Protein AF-W1WBE9-F1 (afdb_monomer_lite)

Radius of gyration: 16.84 Å; chains: 1; bounding box: 39×29×44 Å

Secondary structure (DSSP, 8-state):
-HHHHHH-HHHHHHHHHHHHHHHHHHHHHGGGS-HHHHHHHHHHHHHHHHHHHHHHHHHHHHHHHHHH-S-HHHHHIIIIIIHHHHHHHHHHHHHHHHHHT-HHHHHHHHHHHHHHHHHHHHHPPPGGG--

Sequence (131 aa):
GLLGDKYGPIKIIRLSLLVWLPAMFLLTEVPTFSPLIMMPIAYLLLLMIGAAKAISYSPVIVLGQTYLAKSIGFASGITLGVSQTIGGVIAPVVGNLADTYSLPVAMMTLVPFLVMGLGASLLLKDPKKLQ

Structure (mmCIF, N/CA/C/O backbone):
data_AF-W1WBE9-F1
#
_entry.id   AF-W1WBE9-F1
#
loop_
_atom_site.group_PDB
_atom_site.id
_atom_site.type_symbol
_atom_site.label_atom_id
_atom_site.label_alt_id
_atom_site.label_comp_id
_atom_site.label_asym_id
_atom_site.label_entity_id
_atom_site.label_seq_id
_atom_site.pdbx_PDB_ins_code
_atom_site.Cartn_x
_atom_site.Cartn_y
_atom_site.Cartn_z
_atom_site.occupancy
_atom_site.B_iso_or_equiv
_atom_site.auth_seq_id
_atom_site.auth_comp_id
_atom_site.auth_asym_id
_atom_site.auth_atom_id
_atom_site.pdbx_PDB_model_num
ATOM 1 N N . GLY A 1 1 ? -6.392 8.289 13.743 1.00 57.44 1 GLY A N 1
ATOM 2 C CA . GLY A 1 1 ? -5.358 9.179 13.169 1.00 57.44 1 GLY A CA 1
ATOM 3 C C . GLY A 1 1 ? -6.044 10.434 12.687 1.00 57.44 1 GLY A C 1
ATOM 4 O O . GLY A 1 1 ? -7.134 10.304 12.154 1.00 57.44 1 GLY A O 1
ATOM 5 N N . LEU A 1 2 ? -5.443 11.620 12.843 1.00 61.00 2 LEU A N 1
ATOM 6 C CA . LEU A 1 2 ? -6.153 12.915 12.775 1.00 61.00 2 LEU A CA 1
ATOM 7 C C . LEU A 1 2 ? -7.092 13.084 11.562 1.00 61.00 2 LEU A C 1
ATOM 9 O O . LEU A 1 2 ? -8.209 13.576 11.701 1.00 61.00 2 LEU A O 1
ATOM 13 N N . LEU A 1 3 ? -6.669 12.628 10.377 1.00 60.81 3 LEU A N 1
ATOM 14 C CA . LEU A 1 3 ? -7.504 12.634 9.171 1.00 60.81 3 LEU A CA 1
ATOM 15 C C . LEU A 1 3 ? -8.634 11.591 9.248 1.00 60.81 3 LEU A C 1
ATOM 17 O O . LEU A 1 3 ? -9.788 11.928 8.983 1.00 60.81 3 LEU A O 1
ATOM 21 N N . GLY A 1 4 ? -8.313 10.349 9.634 1.00 59.81 4 GLY A N 1
ATOM 22 C CA . GLY A 1 4 ? -9.253 9.231 9.830 1.00 59.81 4 GLY A CA 1
ATOM 23 C C . GLY A 1 4 ? -10.378 9.558 10.807 1.00 59.81 4 GLY A C 1
ATOM 24 O O . GLY A 1 4 ? -11.533 9.211 10.565 1.00 59.81 4 GLY A O 1
ATOM 25 N N . ASP A 1 5 ? -10.032 10.295 11.859 1.00 60.34 5 ASP A N 1
ATOM 26 C CA . ASP A 1 5 ? -10.939 10.653 12.945 1.00 60.34 5 ASP A CA 1
ATOM 27 C C . ASP A 1 5 ? -11.859 11.823 12.537 1.00 60.34 5 ASP A C 1
ATOM 29 O O . ASP A 1 5 ? -13.010 11.884 12.965 1.00 60.34 5 ASP A O 1
ATOM 33 N N . LYS A 1 6 ? -11.397 12.714 11.640 1.00 65.19 6 LYS A N 1
ATOM 34 C CA . LYS A 1 6 ? -12.163 13.874 11.146 1.00 65.19 6 LYS A CA 1
ATOM 35 C C . LYS A 1 6 ? -13.078 13.556 9.957 1.00 65.19 6 LYS A C 1
ATOM 37 O O . LYS A 1 6 ? -14.214 14.020 9.923 1.00 65.19 6 LYS A O 1
ATOM 42 N N . TYR A 1 7 ? -12.601 12.793 8.971 1.00 67.88 7 TYR A N 1
ATOM 43 C CA . TYR A 1 7 ? -13.331 12.543 7.713 1.00 67.88 7 TYR A CA 1
ATOM 44 C C . TYR A 1 7 ? -14.019 11.175 7.650 1.00 67.88 7 TYR A C 1
ATOM 46 O O . TYR A 1 7 ? -14.839 10.934 6.761 1.00 67.88 7 TYR A O 1
ATOM 54 N N . GLY A 1 8 ? -13.729 10.298 8.608 1.00 75.88 8 GLY A N 1
ATOM 55 C CA . GLY A 1 8 ? -14.241 8.938 8.662 1.00 75.88 8 GLY A CA 1
ATOM 56 C C . GLY A 1 8 ? -13.239 7.932 8.077 1.00 75.88 8 GLY A C 1
ATOM 57 O O . GLY A 1 8 ? -12.717 8.140 6.976 1.00 75.88 8 GLY A O 1
ATOM 58 N N . PRO A 1 9 ? -12.991 6.810 8.774 1.00 78.19 9 PRO A N 1
ATOM 59 C CA . PRO A 1 9 ? -11.916 5.882 8.432 1.00 78.19 9 PRO A CA 1
ATOM 60 C C . PRO A 1 9 ? -12.117 5.220 7.060 1.00 78.19 9 PRO A C 1
ATOM 62 O O . PRO A 1 9 ? -11.164 5.097 6.295 1.00 78.19 9 PRO A O 1
ATOM 65 N N . ILE A 1 10 ? -13.358 4.883 6.690 1.00 81.25 10 ILE A N 1
ATOM 66 C CA . ILE A 1 10 ? -13.673 4.245 5.399 1.00 81.25 10 ILE A CA 1
ATOM 67 C C . ILE A 1 10 ? -13.399 5.184 4.219 1.00 81.25 10 ILE A C 1
ATOM 69 O O . ILE A 1 10 ? -12.848 4.757 3.205 1.00 81.25 10 ILE A O 1
ATOM 73 N N . LYS A 1 11 ? -13.747 6.473 4.338 1.00 81.88 11 LYS A N 1
ATOM 74 C CA . LYS A 1 11 ? -13.520 7.449 3.259 1.00 81.88 11 LYS A CA 1
ATOM 75 C C . LYS A 1 11 ? -12.035 7.630 2.975 1.00 81.88 11 LYS A C 1
ATOM 77 O O . LYS A 1 11 ? -11.652 7.744 1.817 1.00 81.88 11 LYS A O 1
ATOM 82 N N . ILE A 1 12 ? -11.206 7.605 4.015 1.00 84.81 12 ILE A N 1
ATOM 83 C CA . ILE A 1 12 ? -9.757 7.747 3.869 1.00 84.81 12 ILE A CA 1
ATOM 84 C C . ILE A 1 12 ? -9.114 6.502 3.273 1.00 84.81 12 ILE A C 1
ATOM 86 O O . ILE A 1 12 ? -8.281 6.640 2.384 1.00 84.81 12 ILE A O 1
ATOM 90 N N . ILE A 1 13 ? -9.568 5.310 3.662 1.00 85.75 13 ILE A N 1
ATOM 91 C CA . ILE A 1 13 ? -9.128 4.056 3.036 1.00 85.75 13 ILE A CA 1
ATOM 92 C C . ILE A 1 13 ? -9.473 4.044 1.543 1.00 85.75 13 ILE A C 1
ATOM 94 O O . ILE A 1 13 ? -8.637 3.695 0.712 1.00 85.75 13 ILE A O 1
ATOM 98 N N . ARG A 1 14 ? -10.683 4.480 1.177 1.00 86.81 14 ARG A N 1
ATOM 99 C CA . ARG A 1 14 ? -11.080 4.597 -0.233 1.00 86.81 14 ARG A CA 1
ATOM 100 C C . ARG A 1 14 ? -10.242 5.633 -0.970 1.00 86.81 14 ARG A C 1
ATOM 102 O O . ARG A 1 14 ? -9.744 5.331 -2.045 1.00 86.81 14 ARG A O 1
ATOM 109 N N . LEU A 1 15 ? -10.043 6.819 -0.393 1.00 87.31 15 LEU A N 1
ATOM 110 C CA . LEU A 1 15 ? -9.238 7.877 -1.005 1.00 87.31 15 LEU A CA 1
ATOM 111 C C . LEU A 1 15 ? -7.788 7.431 -1.220 1.00 87.31 15 LEU A C 1
ATOM 113 O O . LEU A 1 15 ? -7.246 7.635 -2.300 1.00 87.31 15 LEU A O 1
ATOM 117 N N . SER A 1 16 ? -7.169 6.775 -0.237 1.00 86.19 16 SER A N 1
ATOM 118 C CA . SER A 1 16 ? -5.811 6.261 -0.407 1.00 86.19 16 SER A CA 1
ATOM 119 C C . SER A 1 16 ? -5.739 5.186 -1.478 1.00 86.19 16 SER A C 1
ATOM 121 O O . SER A 1 16 ? -4.795 5.193 -2.249 1.00 86.19 16 SER A O 1
ATOM 123 N N . LEU A 1 17 ? -6.712 4.268 -1.541 1.00 86.81 17 LEU A N 1
ATOM 124 C CA . LEU A 1 17 ? -6.730 3.217 -2.561 1.00 86.81 17 LEU A CA 1
ATOM 125 C C . LEU A 1 17 ? -6.963 3.814 -3.955 1.00 86.81 17 LEU A C 1
ATOM 127 O O . LEU A 1 17 ? -6.320 3.392 -4.910 1.00 86.81 17 LEU A O 1
ATOM 131 N N . LEU A 1 18 ? -7.810 4.843 -4.054 1.00 89.06 18 LEU A N 1
ATOM 132 C CA . LEU A 1 18 ? -8.055 5.596 -5.284 1.00 89.06 18 LEU A CA 1
ATOM 133 C C . LEU A 1 18 ? -6.842 6.394 -5.761 1.00 89.06 18 LEU A C 1
ATOM 135 O O . LEU A 1 18 ? -6.698 6.565 -6.961 1.00 89.06 18 LEU A O 1
ATOM 139 N N . VAL A 1 19 ? -5.988 6.888 -4.862 1.00 89.62 19 VAL A N 1
ATOM 140 C CA . VAL A 1 19 ? -4.730 7.564 -5.231 1.00 89.62 19 VAL A CA 1
ATOM 141 C C . VAL A 1 19 ? -3.631 6.543 -5.526 1.00 89.62 19 VAL A C 1
ATOM 143 O O . VAL A 1 19 ? -2.862 6.704 -6.470 1.00 89.62 19 VAL A O 1
ATOM 146 N N . TRP A 1 20 ? -3.569 5.468 -4.743 1.00 89.00 20 TRP A N 1
ATOM 147 C CA . TRP A 1 20 ? -2.539 4.443 -4.859 1.00 89.00 20 TRP A CA 1
ATOM 148 C C . TRP A 1 20 ? -2.658 3.661 -6.169 1.00 89.00 20 TRP A C 1
ATOM 150 O O . TRP A 1 20 ? -1.657 3.476 -6.850 1.00 89.00 20 TRP A O 1
ATOM 160 N N . LEU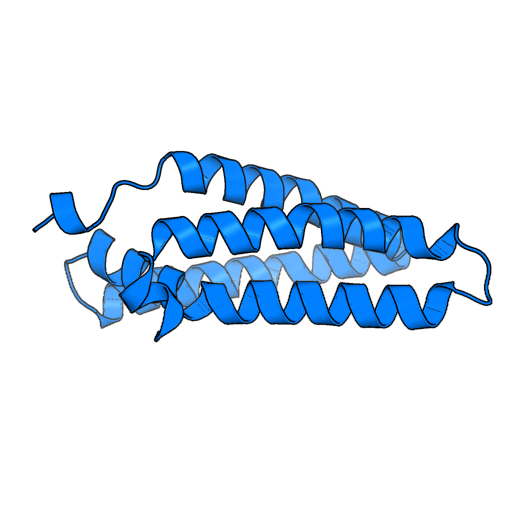 A 1 21 ? -3.863 3.255 -6.570 1.00 89.19 21 LEU A N 1
ATOM 161 C CA . LEU A 1 21 ? -4.088 2.465 -7.783 1.00 89.19 21 LEU A CA 1
ATOM 162 C C . LEU A 1 21 ? -3.558 3.142 -9.069 1.00 89.19 21 LEU A C 1
ATOM 164 O O . LEU A 1 21 ? -2.730 2.526 -9.742 1.00 89.19 21 LEU A O 1
ATOM 168 N N . PRO A 1 22 ? -3.939 4.390 -9.417 1.00 88.62 22 PRO A N 1
ATOM 169 C CA . PRO A 1 22 ? -3.404 5.065 -10.594 1.00 88.62 22 PRO A CA 1
ATOM 170 C C . PRO A 1 22 ? -1.923 5.403 -10.435 1.00 88.62 22 PRO A C 1
ATOM 172 O O . PRO A 1 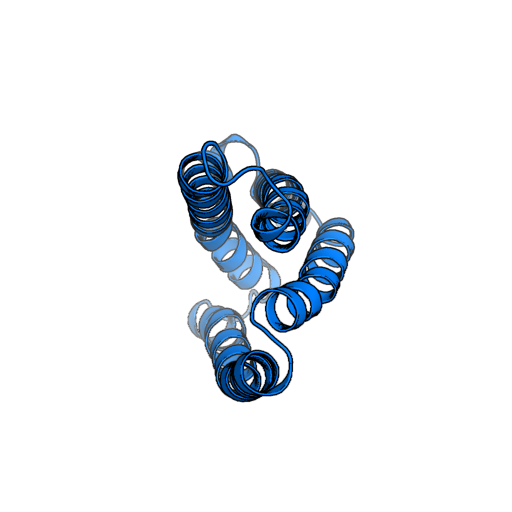22 ? -1.190 5.300 -11.408 1.00 88.62 22 PRO A O 1
ATOM 175 N N . ALA A 1 23 ? -1.448 5.748 -9.231 1.00 88.00 23 ALA A N 1
ATOM 176 C CA . ALA A 1 23 ? -0.026 6.014 -9.019 1.00 88.00 23 ALA A CA 1
ATOM 177 C C . ALA A 1 23 ? 0.833 4.761 -9.255 1.00 88.00 23 ALA A C 1
ATOM 179 O O . ALA A 1 23 ? 1.911 4.844 -9.834 1.00 88.00 23 ALA A O 1
ATOM 180 N N . MET A 1 24 ? 0.341 3.593 -8.843 1.00 86.88 24 MET A N 1
ATOM 181 C CA . MET A 1 24 ? 1.026 2.317 -9.025 1.00 86.88 24 MET A CA 1
ATOM 182 C C . MET A 1 24 ? 0.995 1.847 -10.479 1.00 86.88 24 MET A C 1
ATOM 184 O O . MET A 1 24 ? 1.999 1.339 -10.962 1.00 86.88 24 MET A O 1
ATOM 188 N N . PHE A 1 25 ? -0.114 2.072 -11.187 1.00 87.75 25 PHE A N 1
ATOM 189 C CA . PHE A 1 25 ? -0.200 1.825 -12.627 1.00 87.75 25 PHE A CA 1
ATOM 190 C C . PHE A 1 25 ? 0.717 2.768 -13.421 1.00 87.75 25 PHE A C 1
ATOM 192 O O . PHE A 1 25 ? 1.495 2.331 -14.254 1.00 87.75 25 PHE A O 1
ATOM 199 N N . LEU A 1 26 ? 0.713 4.068 -13.117 1.00 86.25 26 LEU A N 1
ATOM 200 C CA . LEU A 1 26 ? 1.608 5.025 -13.775 1.00 86.25 26 LEU A CA 1
ATOM 201 C C . LEU A 1 26 ? 3.086 4.716 -13.506 1.00 86.25 26 LEU A C 1
ATOM 203 O O . LEU A 1 26 ? 3.916 4.978 -14.370 1.00 86.25 26 LEU A O 1
ATOM 207 N N . LEU A 1 27 ? 3.417 4.140 -12.342 1.00 86.06 27 LEU A N 1
ATOM 208 C CA . LEU A 1 27 ? 4.781 3.731 -12.006 1.00 86.06 27 LEU A CA 1
ATOM 209 C C . LEU A 1 27 ? 5.299 2.613 -12.925 1.00 86.06 27 LEU A C 1
ATOM 211 O O . LEU A 1 27 ? 6.490 2.598 -13.226 1.00 86.06 27 LEU A O 1
ATOM 215 N N . THR A 1 28 ? 4.439 1.705 -13.405 1.00 84.12 28 THR A N 1
ATOM 216 C CA . THR A 1 28 ? 4.859 0.641 -14.337 1.00 84.12 28 THR A CA 1
ATOM 217 C C . THR A 1 28 ? 5.134 1.167 -15.738 1.00 84.12 28 THR A C 1
ATOM 219 O O . THR A 1 28 ? 5.984 0.614 -16.430 1.00 84.12 28 THR A O 1
ATOM 222 N N . GLU A 1 29 ? 4.493 2.272 -16.117 1.00 82.69 29 GLU A N 1
ATOM 223 C CA . GLU A 1 29 ? 4.701 2.941 -17.405 1.00 82.69 29 GLU A CA 1
ATOM 224 C C . GLU A 1 29 ? 5.922 3.875 -17.404 1.00 82.69 29 GLU A C 1
ATOM 226 O O . GLU A 1 29 ? 6.357 4.318 -18.466 1.00 82.69 29 GLU A O 1
ATOM 231 N N . VAL A 1 30 ? 6.526 4.154 -16.240 1.00 80.62 30 VAL A N 1
ATOM 232 C CA . VAL A 1 30 ? 7.674 5.071 -16.109 1.00 80.62 30 VAL A CA 1
ATOM 233 C C . VAL A 1 30 ? 8.828 4.797 -17.085 1.00 80.62 30 VAL A C 1
ATOM 235 O O . VAL A 1 30 ? 9.330 5.766 -17.659 1.00 80.62 30 VAL A O 1
ATOM 238 N N . PRO A 1 31 ? 9.240 3.537 -17.332 1.00 73.94 31 PRO A N 1
ATOM 239 C CA . PRO A 1 31 ? 10.318 3.227 -18.272 1.00 73.94 31 PRO A CA 1
ATOM 240 C C . PRO A 1 31 ? 10.043 3.641 -19.727 1.00 73.94 31 PRO A C 1
ATOM 242 O O . PRO A 1 31 ? 10.973 3.673 -20.527 1.00 73.94 31 PRO A O 1
ATOM 245 N N . THR A 1 32 ? 8.789 3.944 -20.085 1.00 75.81 32 THR A N 1
ATOM 246 C CA . THR A 1 32 ? 8.404 4.394 -21.434 1.00 75.81 32 THR A CA 1
ATOM 247 C C . THR A 1 32 ? 8.528 5.909 -21.624 1.00 75.81 32 THR A C 1
ATOM 249 O O . THR A 1 32 ? 8.501 6.394 -22.757 1.00 75.81 32 THR A O 1
ATOM 252 N N . PHE A 1 33 ? 8.679 6.678 -20.539 1.00 75.94 33 PHE A N 1
ATOM 253 C CA . PHE A 1 33 ? 8.819 8.129 -20.616 1.00 75.94 33 PHE A CA 1
ATOM 254 C C . PHE A 1 33 ? 10.223 8.557 -21.047 1.00 75.94 33 PHE A C 1
ATOM 256 O O . PHE A 1 33 ? 11.210 7.839 -20.903 1.00 75.94 33 PHE A O 1
ATOM 263 N N . SER A 1 34 ? 10.319 9.793 -21.542 1.00 75.25 34 SER A N 1
ATOM 264 C CA . SER A 1 34 ? 11.603 10.393 -21.903 1.00 75.25 34 SER A CA 1
ATOM 265 C C . SER A 1 34 ? 12.565 10.415 -20.695 1.00 75.25 34 SER A C 1
ATOM 267 O O . SER A 1 34 ? 12.141 10.796 -19.595 1.00 75.25 34 SER A O 1
ATOM 269 N N . PRO A 1 35 ? 13.863 10.085 -20.873 1.00 73.88 35 PRO A N 1
ATOM 270 C CA . PRO A 1 35 ? 14.845 10.011 -19.782 1.00 73.88 35 PRO A CA 1
ATOM 271 C C . PRO A 1 35 ? 14.939 11.280 -18.920 1.00 73.88 35 PRO A C 1
ATOM 273 O O . PRO A 1 35 ? 15.250 11.204 -17.735 1.00 73.88 35 PRO A O 1
ATOM 276 N N . LEU A 1 36 ? 14.626 12.443 -19.504 1.00 75.88 36 LEU A N 1
ATOM 277 C CA . LEU A 1 36 ? 14.643 13.755 -18.848 1.00 75.88 36 LEU A CA 1
ATOM 278 C C . LEU A 1 36 ? 13.563 13.927 -17.768 1.00 75.88 36 LEU A C 1
ATOM 280 O O . LEU A 1 36 ? 13.785 14.633 -16.788 1.00 75.88 36 LEU A O 1
ATOM 284 N N . ILE A 1 37 ? 12.401 13.292 -17.936 1.00 81.69 37 ILE A N 1
ATOM 285 C CA . ILE A 1 37 ? 11.252 13.422 -17.019 1.00 81.69 37 ILE A CA 1
ATOM 286 C C . ILE A 1 37 ? 11.023 12.166 -16.175 1.00 81.69 37 ILE A C 1
ATOM 288 O O . ILE A 1 37 ? 10.308 12.218 -15.177 1.00 81.69 37 ILE A O 1
ATOM 292 N N . MET A 1 38 ? 11.659 11.051 -16.540 1.00 83.00 38 MET A N 1
ATOM 293 C CA . MET A 1 38 ? 11.489 9.755 -15.891 1.00 83.00 38 MET A CA 1
ATOM 294 C C . MET A 1 38 ? 11.807 9.801 -14.387 1.00 83.00 38 MET A C 1
ATOM 296 O O . MET A 1 38 ? 10.989 9.381 -13.571 1.00 83.00 38 MET A O 1
ATOM 300 N N . MET A 1 39 ? 12.969 10.347 -14.006 1.00 83.38 39 MET A N 1
ATOM 301 C CA . MET A 1 39 ? 13.423 10.367 -12.607 1.00 83.38 39 MET A CA 1
ATOM 302 C C . MET A 1 39 ? 12.502 11.198 -11.693 1.00 83.38 39 MET A C 1
ATOM 304 O O . MET A 1 39 ? 12.031 10.662 -10.688 1.00 83.38 39 MET A O 1
ATOM 308 N N . PRO A 1 40 ? 12.187 12.473 -12.018 1.00 87.62 40 PRO A N 1
ATOM 309 C CA . PRO A 1 40 ? 11.301 13.286 -11.184 1.00 87.62 40 PRO A CA 1
ATOM 310 C C . PRO A 1 40 ? 9.902 12.680 -11.031 1.00 87.62 40 PRO A C 1
ATOM 312 O O . PRO A 1 40 ? 9.344 12.683 -9.933 1.00 87.62 40 PRO A O 1
ATOM 315 N N . ILE A 1 41 ? 9.349 12.121 -12.115 1.00 87.62 41 ILE A N 1
ATOM 316 C CA . ILE A 1 41 ? 8.026 11.488 -12.106 1.00 87.62 41 ILE A CA 1
ATOM 317 C C . ILE A 1 41 ? 8.036 10.236 -11.224 1.00 87.62 41 ILE A C 1
ATOM 319 O O . ILE A 1 41 ? 7.131 10.064 -10.408 1.00 87.62 41 ILE A O 1
ATOM 323 N N . ALA A 1 42 ? 9.071 9.397 -11.327 1.00 86.44 42 ALA A N 1
ATOM 324 C CA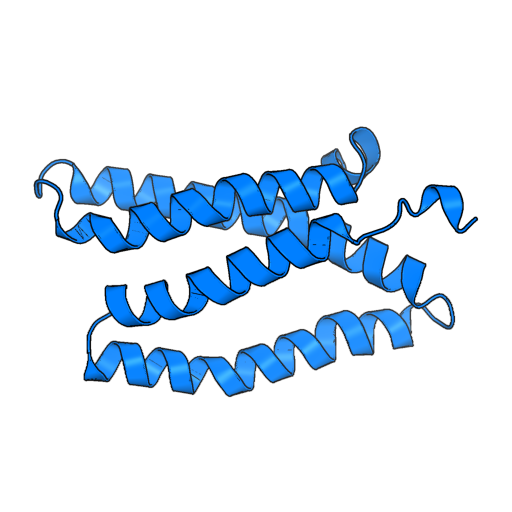 . ALA A 1 42 ? 9.212 8.207 -10.493 1.00 86.44 42 ALA A CA 1
ATOM 325 C C . ALA A 1 42 ? 9.235 8.560 -8.999 1.00 86.44 42 ALA A C 1
ATOM 327 O O . ALA A 1 42 ? 8.485 7.978 -8.216 1.00 86.44 42 ALA A O 1
ATOM 328 N N . TYR A 1 43 ? 10.039 9.552 -8.598 1.00 89.12 43 TYR A N 1
ATOM 329 C CA . TYR A 1 43 ? 10.099 9.997 -7.203 1.00 89.12 43 TYR A CA 1
ATOM 330 C C . TYR A 1 43 ? 8.767 10.565 -6.712 1.00 89.12 43 TYR A C 1
ATOM 332 O O . TYR A 1 43 ? 8.347 10.259 -5.595 1.00 89.12 43 TYR A O 1
ATOM 340 N N . LEU A 1 44 ? 8.075 11.350 -7.542 1.00 91.19 44 LEU A N 1
ATOM 341 C CA . LEU A 1 44 ? 6.767 11.900 -7.197 1.00 91.19 44 LEU A CA 1
ATOM 342 C C . LEU A 1 44 ? 5.715 10.793 -7.010 1.00 91.19 44 LEU A C 1
ATOM 344 O O . LEU A 1 44 ? 4.946 10.828 -6.048 1.00 91.19 44 LEU A O 1
ATOM 348 N N . LEU A 1 45 ? 5.698 9.790 -7.892 1.00 89.56 45 LEU A N 1
ATOM 349 C CA . LEU A 1 45 ? 4.805 8.634 -7.785 1.00 89.56 45 LEU A CA 1
ATOM 350 C C . LEU A 1 45 ? 5.107 7.803 -6.535 1.00 89.56 45 LEU A C 1
ATOM 352 O O . LEU A 1 45 ? 4.185 7.465 -5.794 1.00 89.56 45 LEU A O 1
ATOM 356 N N . LEU A 1 46 ? 6.383 7.540 -6.244 1.00 89.81 46 LEU A N 1
ATOM 357 C CA . LEU A 1 46 ? 6.796 6.842 -5.023 1.00 89.81 46 LEU A CA 1
ATOM 358 C C . LEU A 1 46 ? 6.379 7.603 -3.760 1.00 89.81 46 LEU A C 1
ATOM 360 O O . LEU A 1 46 ? 5.893 6.989 -2.808 1.00 89.81 46 LEU A O 1
ATOM 364 N N . LEU A 1 47 ? 6.503 8.934 -3.761 1.00 92.75 47 LEU A N 1
ATOM 365 C CA . LEU A 1 47 ? 6.039 9.783 -2.665 1.00 92.75 47 LEU A CA 1
ATOM 366 C C . LEU A 1 47 ? 4.520 9.663 -2.472 1.00 92.75 47 LEU A C 1
ATOM 368 O O . LEU A 1 47 ? 4.061 9.471 -1.347 1.00 92.75 47 LEU A O 1
ATOM 372 N N . MET A 1 48 ? 3.741 9.732 -3.557 1.00 90.50 48 MET A N 1
ATOM 373 C CA . MET A 1 48 ? 2.282 9.586 -3.506 1.00 90.50 48 MET A CA 1
ATOM 374 C C . MET A 1 48 ? 1.859 8.209 -2.985 1.00 90.50 48 MET A C 1
ATOM 376 O O . MET A 1 48 ? 0.982 8.125 -2.125 1.00 90.50 48 MET A O 1
ATOM 380 N N . ILE A 1 49 ? 2.510 7.138 -3.446 1.00 89.94 49 ILE A N 1
ATOM 381 C CA . ILE A 1 49 ? 2.263 5.769 -2.977 1.00 89.94 49 ILE A CA 1
ATOM 382 C C . ILE A 1 49 ? 2.586 5.648 -1.481 1.00 89.94 49 ILE A C 1
ATOM 384 O O . ILE A 1 49 ? 1.772 5.138 -0.706 1.00 89.94 49 ILE A O 1
ATOM 388 N N . GLY A 1 50 ? 3.747 6.155 -1.053 1.00 89.31 50 GLY A N 1
ATOM 389 C CA . GLY A 1 50 ? 4.168 6.144 0.347 1.00 89.31 50 GLY A CA 1
ATOM 390 C C . GLY A 1 50 ? 3.200 6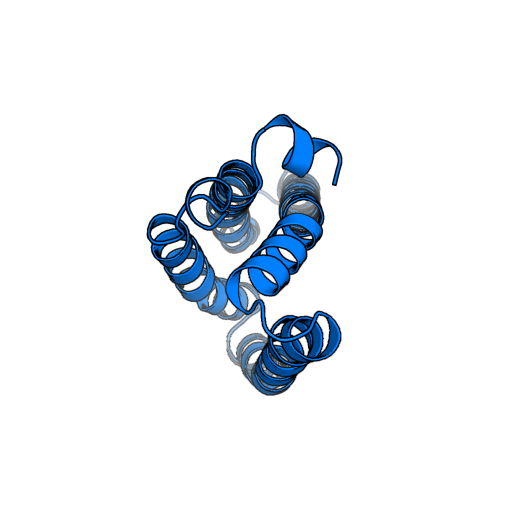.907 1.255 1.00 89.31 50 GLY A C 1
ATOM 391 O O . GLY A 1 50 ? 2.784 6.387 2.293 1.00 89.31 50 GLY A O 1
ATOM 392 N N . ALA A 1 51 ? 2.778 8.101 0.834 1.00 89.88 51 ALA A N 1
ATOM 393 C CA . ALA A 1 51 ? 1.808 8.917 1.556 1.00 89.88 51 ALA A CA 1
ATOM 394 C C . ALA A 1 51 ? 0.435 8.233 1.644 1.00 89.88 51 ALA A C 1
ATOM 396 O O . ALA A 1 51 ? -0.136 8.140 2.733 1.00 89.88 51 ALA A O 1
ATOM 397 N N . ALA A 1 52 ? -0.077 7.694 0.532 1.00 89.25 52 ALA A N 1
ATOM 398 C CA . ALA A 1 52 ? -1.352 6.980 0.501 1.00 89.25 52 ALA A CA 1
ATOM 399 C C . ALA A 1 52 ? -1.348 5.770 1.451 1.00 89.25 52 ALA A C 1
ATOM 401 O O . ALA A 1 52 ? -2.284 5.595 2.237 1.00 89.25 52 ALA A O 1
ATOM 402 N N . LYS A 1 53 ? -0.267 4.979 1.447 1.00 87.44 53 LYS A N 1
ATOM 403 C CA . LYS A 1 53 ? -0.090 3.846 2.365 1.00 87.44 53 LYS A CA 1
ATOM 404 C C . LYS A 1 53 ? -0.078 4.299 3.827 1.00 87.44 53 LYS A C 1
ATOM 406 O O . LYS A 1 53 ? -0.778 3.716 4.655 1.00 87.44 53 LYS A O 1
ATOM 411 N N . ALA A 1 54 ? 0.698 5.334 4.152 1.00 87.44 54 ALA A N 1
ATOM 412 C CA . ALA A 1 54 ? 0.852 5.815 5.524 1.00 87.44 54 ALA A CA 1
ATOM 413 C C . ALA A 1 54 ? -0.465 6.346 6.110 1.00 87.44 54 ALA A C 1
ATOM 415 O O . ALA A 1 54 ? -0.807 6.039 7.253 1.00 87.44 54 ALA A O 1
ATOM 416 N N . ILE A 1 55 ? -1.228 7.101 5.315 1.00 86.44 55 ILE A N 1
ATOM 417 C CA . ILE A 1 55 ? -2.483 7.722 5.755 1.00 86.44 55 ILE A CA 1
ATOM 418 C C . ILE A 1 55 ? -3.540 6.665 6.113 1.00 86.44 55 ILE A C 1
ATOM 420 O O . ILE A 1 55 ? -4.280 6.845 7.083 1.00 86.44 55 ILE A O 1
ATOM 424 N N . SER A 1 56 ? -3.592 5.554 5.376 1.00 84.62 56 SER A N 1
ATOM 425 C CA . SER A 1 56 ? -4.619 4.523 5.574 1.00 84.62 56 SER A CA 1
ATOM 426 C C . SER A 1 56 ? -4.221 3.375 6.485 1.00 84.62 56 SER A C 1
ATOM 428 O O . SER A 1 56 ? -5.102 2.662 6.962 1.00 84.62 56 SER A O 1
ATOM 430 N N . TYR A 1 57 ? -2.938 3.238 6.820 1.00 83.75 57 TYR A N 1
ATOM 431 C CA . TYR A 1 57 ? -2.472 2.203 7.742 1.00 83.75 57 TYR A CA 1
ATOM 432 C C . TYR A 1 57 ? -3.165 2.283 9.114 1.00 83.75 57 TYR A C 1
ATOM 434 O O . TYR A 1 57 ? -3.692 1.290 9.612 1.00 83.75 57 TYR A O 1
ATOM 442 N N . SER A 1 58 ? -3.242 3.482 9.705 1.00 85.44 58 SER A N 1
ATOM 443 C CA . SER A 1 58 ? -3.882 3.679 11.016 1.00 85.44 58 SER A CA 1
ATOM 444 C C . SER A 1 58 ? -5.399 3.393 10.999 1.00 85.44 58 SER A C 1
ATOM 446 O O . SER A 1 58 ? -5.845 2.595 11.825 1.00 85.44 58 SER A O 1
ATOM 448 N N . PRO A 1 59 ? -6.206 3.963 10.078 1.00 84.00 59 PRO A N 1
ATOM 449 C CA . PRO A 1 59 ? -7.633 3.650 9.962 1.00 84.00 59 PRO A CA 1
ATOM 450 C C . PRO A 1 59 ? -7.958 2.165 9.755 1.00 84.00 59 PRO A C 1
ATOM 452 O O . PRO A 1 59 ? -8.937 1.684 10.323 1.00 84.00 59 PRO A O 1
ATOM 455 N N . VAL A 1 60 ? -7.155 1.434 8.972 1.00 85.44 60 VAL A N 1
ATOM 456 C CA . VAL A 1 60 ? -7.367 -0.005 8.721 1.00 85.44 60 VAL A CA 1
ATOM 457 C C . VAL A 1 60 ? -7.250 -0.812 10.012 1.00 85.44 60 VAL A C 1
ATOM 459 O O . VAL A 1 60 ? -8.102 -1.656 10.285 1.00 85.44 60 VAL A O 1
ATOM 462 N N . ILE A 1 61 ? -6.237 -0.523 10.833 1.00 84.50 61 ILE A N 1
ATOM 463 C CA . ILE A 1 61 ? -6.032 -1.216 12.113 1.00 84.50 61 ILE A CA 1
ATOM 464 C C . ILE A 1 61 ? -7.199 -0.947 13.061 1.00 84.50 61 ILE A C 1
ATOM 466 O O . ILE A 1 61 ? -7.732 -1.881 13.657 1.00 84.50 61 ILE A O 1
ATOM 470 N N . VAL A 1 62 ? -7.621 0.317 13.166 1.00 83.12 62 VAL A N 1
ATOM 471 C CA . VAL A 1 62 ? -8.730 0.712 14.044 1.00 83.12 62 VAL A CA 1
ATOM 472 C C . VAL A 1 62 ? -10.029 0.025 13.618 1.00 83.12 62 VAL A C 1
ATOM 474 O O . VAL A 1 62 ? -10.711 -0.552 14.459 1.00 83.12 62 VAL A O 1
ATOM 477 N N . LEU A 1 63 ? -10.347 0.005 12.318 1.00 82.81 63 LEU A N 1
ATOM 478 C CA . LEU A 1 63 ? -11.527 -0.702 11.809 1.00 82.81 63 LEU A CA 1
ATOM 479 C C . LEU A 1 63 ? -11.459 -2.212 12.049 1.00 82.81 63 LEU A C 1
ATOM 481 O O . LEU A 1 63 ? -12.451 -2.793 12.478 1.00 82.81 63 LEU A O 1
ATOM 485 N N . GLY A 1 64 ? -10.305 -2.849 11.824 1.00 82.94 64 GLY A N 1
ATOM 486 C CA . GLY A 1 64 ? -10.120 -4.277 12.104 1.00 82.94 64 GLY A CA 1
ATOM 487 C C . GLY A 1 64 ? -10.366 -4.610 13.577 1.00 82.94 64 GLY A C 1
ATOM 488 O O . GLY A 1 64 ? -11.063 -5.573 13.896 1.00 82.94 64 GLY A O 1
ATOM 489 N N . GLN A 1 65 ? -9.878 -3.754 14.480 1.00 83.75 65 GLN A N 1
ATOM 490 C CA . GLN A 1 65 ? -10.144 -3.857 15.915 1.00 83.75 65 GLN A CA 1
ATOM 491 C C . GLN A 1 65 ? -11.630 -3.685 16.249 1.00 83.75 65 GLN A C 1
ATOM 493 O O . GLN A 1 65 ? -12.170 -4.478 17.019 1.00 83.75 65 GLN A O 1
ATOM 498 N N . THR A 1 66 ? -12.303 -2.699 15.648 1.00 83.44 66 THR A N 1
ATOM 499 C CA . THR A 1 66 ? -13.738 -2.460 15.862 1.00 83.44 66 THR A CA 1
ATOM 500 C C . THR A 1 66 ? -14.608 -3.601 15.326 1.00 83.44 66 THR A C 1
ATOM 502 O O . THR A 1 66 ? -15.565 -3.984 15.987 1.00 83.44 66 THR A O 1
ATOM 505 N N . TYR A 1 67 ? -14.287 -4.179 14.165 1.00 80.25 67 TYR A N 1
ATOM 506 C CA . TYR A 1 67 ? -15.090 -5.254 13.570 1.00 80.25 67 TYR A CA 1
ATOM 507 C C . TYR A 1 67 ? -14.929 -6.604 14.271 1.00 80.25 67 TYR A C 1
ATOM 509 O O . TYR A 1 67 ? -15.873 -7.388 14.298 1.00 80.25 67 TYR A O 1
ATOM 517 N N . LEU A 1 68 ? -13.750 -6.895 14.828 1.00 80.81 68 LEU A N 1
ATOM 518 C CA . LEU A 1 68 ? -13.477 -8.189 15.460 1.00 80.81 68 LEU A CA 1
ATOM 519 C C . LEU A 1 68 ? -13.851 -8.241 16.948 1.00 80.81 68 LEU A C 1
ATOM 521 O O . LEU A 1 68 ? -13.877 -9.349 17.476 1.00 80.81 68 LEU A O 1
ATOM 525 N N . ALA A 1 69 ? -14.117 -7.085 17.584 1.00 64.62 69 ALA A N 1
ATOM 526 C CA . ALA A 1 69 ? -14.773 -6.766 18.876 1.00 64.62 69 ALA A CA 1
ATOM 527 C C . ALA A 1 69 ? -14.610 -7.683 20.119 1.00 64.62 69 ALA A C 1
ATOM 529 O O . ALA A 1 69 ? -15.122 -7.352 21.185 1.00 64.62 69 ALA A O 1
ATOM 530 N N . LYS A 1 70 ? -13.889 -8.806 20.052 1.00 64.88 70 LYS A N 1
ATOM 531 C CA . LYS A 1 70 ? -13.769 -9.802 21.126 1.00 64.88 70 LYS A CA 1
ATOM 532 C C . LYS A 1 70 ? -12.584 -9.515 22.050 1.00 64.88 70 LYS A C 1
ATOM 534 O O . LYS A 1 70 ? -12.691 -9.712 23.253 1.00 64.88 70 LYS A O 1
ATOM 539 N N . SER A 1 71 ? -11.462 -9.037 21.503 1.00 80.31 71 SER A N 1
ATOM 540 C CA . SER A 1 71 ? -10.354 -8.434 22.257 1.00 80.31 71 SER A CA 1
ATOM 541 C C . SER A 1 71 ? -9.410 -7.666 21.324 1.00 80.31 71 SER A C 1
ATOM 543 O O . SER A 1 71 ? -9.171 -8.081 20.187 1.00 80.31 71 SER A O 1
ATOM 545 N N . ILE A 1 72 ? -8.841 -6.554 21.806 1.00 80.06 72 ILE A N 1
ATOM 546 C CA . ILE A 1 72 ? -7.915 -5.711 21.025 1.00 80.06 72 ILE A CA 1
ATOM 547 C C . ILE A 1 72 ? -6.684 -6.517 20.578 1.00 80.06 72 ILE A C 1
ATOM 549 O O . ILE A 1 72 ? -6.248 -6.370 19.439 1.00 80.06 72 ILE A O 1
ATOM 553 N N . GLY A 1 73 ? -6.169 -7.397 21.448 1.00 82.19 73 GLY A N 1
ATOM 554 C CA . GLY A 1 73 ? -5.014 -8.257 21.166 1.00 82.19 73 GLY A CA 1
ATOM 555 C C . GLY A 1 73 ? -5.288 -9.363 20.141 1.00 82.19 73 GLY A C 1
ATOM 556 O O . GLY A 1 73 ? -4.436 -9.647 19.305 1.00 82.19 73 GLY A O 1
ATOM 557 N N . PHE A 1 74 ? -6.484 -9.961 20.145 1.00 84.56 74 PHE A N 1
ATOM 558 C CA . PHE A 1 74 ? -6.867 -10.940 19.121 1.00 84.56 74 PHE A CA 1
ATOM 559 C C . PHE A 1 74 ? -7.090 -10.263 17.768 1.00 84.56 74 PHE A C 1
ATOM 561 O O . PHE A 1 74 ? -6.606 -10.738 16.742 1.00 84.56 74 PHE A O 1
ATOM 568 N N . ALA A 1 75 ? -7.777 -9.119 17.768 1.00 83.69 75 ALA A N 1
ATOM 569 C CA . ALA A 1 75 ? -8.045 -8.377 16.550 1.00 83.69 75 ALA A CA 1
ATOM 570 C C . ALA A 1 75 ? -6.766 -7.829 15.908 1.00 83.69 75 ALA A C 1
ATOM 572 O O . ALA A 1 75 ? -6.614 -7.928 14.691 1.00 83.69 75 ALA A O 1
ATOM 573 N N . SER A 1 76 ? -5.823 -7.300 16.698 1.00 83.38 76 SER A N 1
ATOM 574 C CA . SER A 1 76 ? -4.513 -6.887 16.185 1.00 83.38 76 SER A CA 1
ATOM 575 C C . SER A 1 76 ? -3.686 -8.085 15.720 1.00 83.38 76 SER A C 1
ATOM 577 O O . SER A 1 76 ? -3.087 -8.011 14.651 1.00 83.38 76 SER A O 1
ATOM 579 N N . GLY A 1 77 ? -3.706 -9.202 16.457 1.00 85.75 77 GLY A N 1
ATOM 580 C CA . GLY A 1 77 ? -3.016 -10.437 16.084 1.00 85.75 77 GLY A CA 1
ATOM 581 C C . GLY A 1 77 ? -3.475 -10.988 14.733 1.00 85.75 77 GLY A C 1
ATOM 582 O O . GLY A 1 77 ? -2.645 -11.283 13.878 1.00 85.75 77 GLY A O 1
ATOM 583 N N . ILE A 1 78 ? -4.788 -11.049 14.491 1.00 86.19 78 ILE A N 1
ATOM 584 C CA . ILE A 1 78 ? -5.322 -11.471 13.190 1.00 86.19 78 ILE A CA 1
ATOM 585 C C . ILE A 1 78 ? -5.075 -10.406 12.117 1.00 86.19 78 ILE A C 1
ATOM 587 O O . ILE A 1 78 ? -4.580 -10.727 11.042 1.00 86.19 78 ILE A O 1
ATOM 591 N N . THR A 1 79 ? -5.381 -9.136 12.391 1.00 85.81 79 THR A N 1
ATOM 592 C CA . THR A 1 79 ? -5.327 -8.085 11.360 1.00 85.81 79 THR A CA 1
ATOM 593 C C . THR A 1 79 ? -3.902 -7.796 10.911 1.00 85.81 79 THR A C 1
ATOM 595 O O . THR A 1 79 ? -3.666 -7.665 9.717 1.00 85.81 79 THR A O 1
ATOM 598 N N . LEU A 1 80 ? -2.951 -7.684 11.839 1.00 87.12 80 LEU A N 1
ATOM 599 C CA . LEU A 1 80 ? -1.558 -7.355 11.536 1.00 87.12 80 LEU A CA 1
ATOM 600 C C . LEU A 1 80 ? -0.710 -8.607 11.357 1.00 87.12 80 LEU A C 1
ATOM 602 O O . LEU A 1 80 ? 0.038 -8.693 10.394 1.00 87.12 80 LEU A O 1
ATOM 606 N N . GLY A 1 81 ? -0.835 -9.586 12.255 1.00 88.25 81 GLY A N 1
ATOM 607 C CA . GLY A 1 81 ? -0.003 -10.787 12.213 1.00 88.25 81 GLY A CA 1
ATOM 608 C C . GLY A 1 81 ? -0.250 -11.595 10.946 1.00 88.25 81 GLY A C 1
ATOM 609 O O . GLY A 1 81 ? 0.665 -11.791 10.152 1.00 88.25 81 GLY A O 1
ATOM 610 N N . VAL A 1 82 ? -1.500 -11.999 10.704 1.00 90.25 82 VAL A N 1
ATOM 611 C CA . VAL A 1 82 ? -1.831 -12.849 9.548 1.00 90.25 82 VAL A CA 1
ATOM 612 C C . VAL A 1 82 ? -1.580 -12.119 8.229 1.00 90.25 82 VAL A C 1
ATOM 614 O O . VAL A 1 82 ? -0.995 -12.700 7.317 1.00 90.25 82 VAL A O 1
ATOM 617 N N . SER A 1 83 ? -1.962 -10.841 8.121 1.00 87.75 83 SER A N 1
ATOM 618 C CA . SER A 1 83 ? -1.742 -10.073 6.888 1.00 87.75 83 SER A CA 1
ATOM 619 C C . SER A 1 83 ? -0.255 -9.900 6.567 1.00 87.75 83 SER A C 1
ATOM 621 O O . SER A 1 83 ? 0.150 -10.126 5.425 1.00 87.75 83 SER A O 1
ATOM 623 N N . GLN A 1 84 ? 0.573 -9.570 7.565 1.00 90.38 84 GLN A N 1
ATOM 624 C CA . GLN A 1 84 ? 2.010 -9.391 7.381 1.00 90.38 84 GLN A CA 1
ATOM 625 C C . GLN A 1 84 ? 2.703 -10.725 7.078 1.00 90.38 84 GLN A C 1
ATOM 627 O O . GLN A 1 84 ? 3.596 -10.757 6.236 1.00 90.38 84 GLN A O 1
ATOM 632 N N . THR A 1 85 ? 2.282 -11.830 7.708 1.00 94.19 85 THR A N 1
ATOM 633 C CA . THR A 1 85 ? 2.812 -13.170 7.416 1.00 94.19 85 THR A CA 1
ATOM 634 C C . THR A 1 85 ? 2.486 -13.598 5.990 1.00 94.19 85 THR A C 1
ATOM 636 O O . THR A 1 85 ? 3.393 -13.995 5.264 1.00 94.19 85 THR A O 1
ATOM 639 N N . ILE A 1 86 ? 1.228 -13.476 5.554 1.00 92.31 86 ILE A N 1
ATOM 640 C CA . ILE A 1 86 ? 0.836 -13.815 4.177 1.00 92.31 86 ILE A CA 1
ATOM 641 C C . ILE A 1 86 ? 1.614 -12.945 3.182 1.00 92.31 86 ILE A C 1
ATOM 643 O O . ILE A 1 86 ? 2.195 -13.467 2.234 1.00 92.31 86 ILE A O 1
ATOM 647 N N . GLY A 1 87 ? 1.697 -11.633 3.429 1.00 89.12 87 GLY A N 1
ATOM 648 C CA . GLY A 1 87 ? 2.485 -10.722 2.599 1.00 89.12 87 GLY A CA 1
ATOM 649 C C . GLY A 1 87 ? 3.971 -11.090 2.555 1.00 89.12 87 GLY A C 1
ATOM 650 O O . G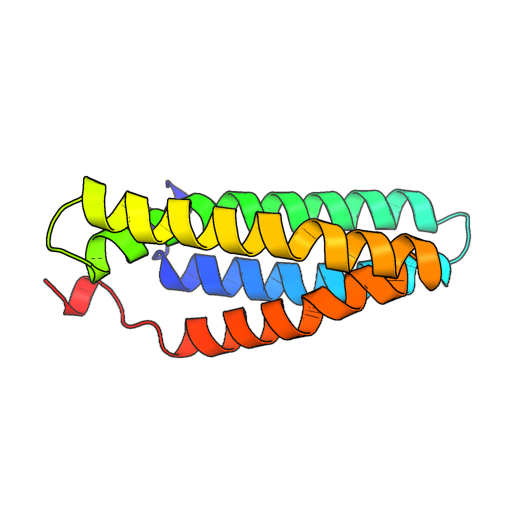LY A 1 87 ? 4.574 -11.065 1.487 1.00 89.12 87 GLY A O 1
ATOM 651 N N . GLY A 1 88 ? 4.550 -11.489 3.690 1.00 91.62 88 GLY A N 1
ATOM 652 C CA . GLY A 1 88 ? 5.942 -11.924 3.794 1.00 91.62 88 GLY A CA 1
ATOM 653 C C . GLY A 1 88 ? 6.232 -13.235 3.064 1.00 91.62 88 GLY A C 1
ATOM 654 O O . GLY A 1 88 ? 7.294 -13.365 2.469 1.00 91.62 88 GLY A O 1
ATOM 655 N N . VAL A 1 89 ? 5.288 -14.181 3.050 1.00 94.44 89 VAL A N 1
ATOM 656 C CA . VAL A 1 89 ? 5.413 -15.440 2.291 1.00 94.44 89 VAL A CA 1
ATOM 657 C C . VAL A 1 89 ? 5.262 -15.203 0.785 1.00 94.44 89 VAL A C 1
ATOM 659 O O . VAL A 1 89 ? 5.928 -15.861 -0.008 1.00 94.44 89 VAL A O 1
ATOM 662 N N . ILE A 1 90 ? 4.420 -14.249 0.375 1.00 90.94 90 ILE A N 1
ATOM 663 C CA . ILE A 1 90 ? 4.208 -13.910 -1.042 1.00 90.94 90 ILE A CA 1
ATOM 664 C C . ILE A 1 90 ? 5.341 -13.027 -1.597 1.00 90.94 90 ILE A C 1
ATOM 666 O O . ILE A 1 90 ? 5.658 -13.116 -2.782 1.00 90.94 90 ILE A O 1
ATOM 670 N N . ALA A 1 91 ? 5.986 -12.200 -0.768 1.00 90.19 91 ALA A N 1
ATOM 671 C CA . ALA A 1 91 ? 7.014 -11.255 -1.213 1.00 90.19 91 ALA A CA 1
ATOM 672 C C . ALA A 1 91 ? 8.171 -11.895 -2.023 1.00 90.19 91 ALA A C 1
ATOM 674 O O . ALA A 1 91 ? 8.505 -11.339 -3.071 1.00 90.19 91 ALA A O 1
ATOM 675 N N . PRO A 1 92 ? 8.741 -13.061 -1.646 1.00 92.44 92 PRO A N 1
ATOM 676 C CA . PRO A 1 92 ? 9.754 -13.748 -2.450 1.00 92.44 92 PRO A CA 1
ATOM 677 C C . PRO A 1 92 ? 9.251 -14.194 -3.824 1.00 92.44 92 PRO A C 1
ATOM 679 O O . PRO A 1 92 ? 10.010 -14.157 -4.786 1.00 92.44 92 PRO A O 1
ATOM 682 N N . VAL A 1 93 ? 7.978 -14.586 -3.939 1.00 91.38 93 VAL A N 1
ATOM 683 C CA . VAL A 1 93 ? 7.377 -14.995 -5.219 1.00 91.38 93 VAL A CA 1
ATOM 684 C C . VAL A 1 93 ? 7.320 -13.805 -6.176 1.00 91.38 93 VAL A C 1
ATOM 686 O O . VAL A 1 93 ? 7.690 -13.925 -7.341 1.00 91.38 93 VAL A O 1
ATOM 689 N N . VAL A 1 94 ? 6.921 -12.634 -5.672 1.00 88.75 94 VAL A N 1
ATOM 690 C CA . VAL A 1 94 ? 6.908 -11.387 -6.455 1.00 88.75 94 VAL A CA 1
ATOM 691 C C . VAL A 1 94 ? 8.333 -10.949 -6.811 1.00 88.75 94 VAL A C 1
ATOM 693 O O . VAL A 1 94 ? 8.573 -10.523 -7.937 1.00 88.75 94 VAL A O 1
ATOM 696 N N . GLY A 1 95 ? 9.286 -11.094 -5.884 1.00 89.56 95 GLY A N 1
ATOM 697 C CA . GLY A 1 95 ? 10.705 -10.822 -6.133 1.00 89.56 95 GLY A CA 1
ATOM 698 C C . GLY A 1 95 ? 11.291 -11.712 -7.231 1.00 89.56 95 GLY A C 1
ATOM 699 O O . GLY A 1 95 ? 11.885 -11.208 -8.175 1.00 89.56 95 GLY A O 1
ATOM 700 N N . ASN A 1 96 ? 11.021 -13.018 -7.188 1.00 91.94 96 ASN A N 1
ATOM 701 C CA . ASN A 1 96 ? 11.463 -13.953 -8.222 1.00 91.94 96 ASN A CA 1
ATOM 702 C C . ASN A 1 96 ? 10.880 -13.611 -9.606 1.00 91.94 96 ASN A C 1
ATOM 704 O O . ASN A 1 96 ? 11.557 -13.747 -10.627 1.00 91.94 96 ASN A O 1
ATOM 708 N N . LEU A 1 97 ? 9.642 -13.110 -9.643 1.00 89.75 97 LEU A N 1
ATOM 709 C CA . LEU A 1 97 ? 9.025 -12.627 -10.874 1.00 89.75 97 LEU A CA 1
ATOM 710 C C . LEU A 1 97 ? 9.721 -11.366 -11.414 1.00 89.75 97 LEU A C 1
ATOM 712 O O . LEU A 1 97 ? 9.861 -11.220 -12.630 1.00 89.75 97 LEU A O 1
ATOM 716 N N . ALA A 1 98 ? 10.184 -10.485 -10.522 1.00 88.81 98 ALA A N 1
ATOM 717 C CA . ALA A 1 98 ? 10.950 -9.295 -10.885 1.00 88.81 98 ALA A CA 1
ATOM 718 C C . ALA A 1 98 ? 12.314 -9.659 -11.482 1.00 88.81 98 ALA A C 1
ATOM 720 O O . ALA A 1 98 ? 12.715 -9.049 -12.472 1.00 88.81 98 ALA A O 1
ATOM 721 N N . ASP A 1 99 ? 12.972 -10.677 -10.922 1.00 90.25 99 ASP A N 1
ATOM 722 C CA . ASP A 1 99 ? 14.267 -11.172 -11.399 1.00 90.25 99 ASP A CA 1
ATOM 723 C C . ASP A 1 99 ? 14.150 -11.924 -12.737 1.00 90.25 99 ASP A C 1
ATOM 725 O O . ASP A 1 99 ? 15.055 -11.857 -13.565 1.00 90.25 99 ASP A O 1
ATOM 729 N N . THR A 1 100 ? 13.035 -12.630 -12.968 1.00 90.12 100 THR A N 1
ATOM 730 C CA . THR A 1 100 ? 12.836 -13.463 -14.171 1.00 90.12 100 THR A CA 1
ATOM 731 C C . THR A 1 100 ? 12.322 -12.670 -15.373 1.00 90.12 100 THR A C 1
ATOM 733 O O . THR A 1 100 ? 12.784 -12.886 -16.491 1.00 90.12 100 THR A O 1
ATOM 736 N N . TYR A 1 101 ? 11.339 -11.784 -15.173 1.00 85.69 101 TYR A N 1
ATOM 737 C CA . TYR A 1 101 ? 10.679 -11.073 -16.273 1.00 85.69 101 TYR A CA 1
ATOM 738 C C . TYR A 1 101 ? 11.128 -9.623 -16.365 1.00 85.69 101 TYR A C 1
ATOM 740 O O . TYR A 1 101 ? 11.599 -9.190 -17.412 1.00 85.69 101 TYR A O 1
ATOM 748 N N . SER A 1 102 ? 10.891 -8.859 -15.300 1.00 85.06 102 SER A N 1
ATOM 749 C CA . SER A 1 102 ? 11.328 -7.474 -15.103 1.00 85.06 102 SER A CA 1
ATOM 750 C C . SER A 1 102 ? 10.560 -6.847 -13.938 1.00 85.06 102 SER A C 1
ATOM 752 O O . SER A 1 102 ? 9.464 -7.280 -13.564 1.00 85.06 102 SER A O 1
ATOM 754 N N . LEU A 1 103 ? 11.106 -5.756 -13.398 1.00 84.56 103 LEU A N 1
ATOM 755 C CA . LEU A 1 103 ? 10.489 -5.002 -12.310 1.00 84.56 103 LEU A CA 1
ATOM 756 C C . LEU A 1 103 ? 9.060 -4.496 -12.622 1.00 84.56 103 LEU A C 1
ATOM 758 O O . LEU A 1 103 ? 8.192 -4.674 -11.764 1.00 84.56 103 L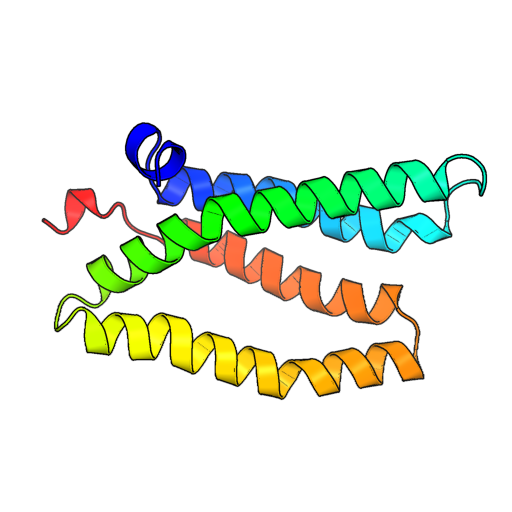EU A O 1
ATOM 762 N N . PRO A 1 104 ? 8.751 -3.921 -13.808 1.00 85.50 104 PRO A N 1
ATOM 763 C CA . PRO A 1 104 ? 7.396 -3.452 -14.108 1.00 85.50 104 PRO A CA 1
ATOM 764 C C . PRO A 1 104 ? 6.369 -4.587 -14.124 1.00 85.50 104 PRO A C 1
ATOM 766 O O . PRO A 1 104 ? 5.275 -4.429 -13.586 1.00 85.50 104 PRO A O 1
ATOM 769 N N . VAL A 1 105 ? 6.737 -5.758 -14.659 1.00 84.88 105 VAL A N 1
ATOM 770 C CA . VAL A 1 105 ? 5.857 -6.937 -14.707 1.00 84.88 105 VAL A CA 1
ATOM 771 C C . VAL A 1 105 ? 5.528 -7.423 -13.296 1.00 84.88 105 VAL A C 1
ATOM 773 O O . VAL A 1 105 ? 4.364 -7.671 -12.983 1.00 84.88 105 VAL A O 1
ATOM 776 N N . ALA A 1 106 ? 6.522 -7.484 -12.406 1.00 87.81 106 ALA A N 1
ATOM 777 C CA . ALA A 1 106 ? 6.285 -7.834 -11.008 1.00 87.81 106 ALA A CA 1
ATOM 778 C C . ALA A 1 106 ? 5.370 -6.823 -10.302 1.00 87.81 106 ALA A C 1
ATOM 780 O O . ALA A 1 106 ? 4.435 -7.218 -9.607 1.00 87.81 106 ALA A O 1
ATOM 781 N N . MET A 1 107 ? 5.575 -5.523 -10.527 1.00 86.62 107 MET A N 1
ATOM 782 C CA . MET A 1 107 ? 4.733 -4.466 -9.957 1.00 86.62 107 MET A CA 1
ATOM 783 C C . MET A 1 107 ? 3.286 -4.532 -10.476 1.00 86.62 107 MET A C 1
ATOM 785 O O . MET A 1 107 ? 2.353 -4.334 -9.695 1.00 86.62 107 MET A O 1
ATOM 789 N N . MET A 1 108 ? 3.075 -4.885 -11.752 1.00 88.94 108 MET A N 1
ATOM 790 C CA . MET A 1 108 ? 1.735 -5.082 -12.320 1.00 88.94 108 MET A CA 1
ATOM 791 C C . MET A 1 108 ? 0.954 -6.195 -11.616 1.00 88.94 108 MET A C 1
ATOM 793 O O . MET A 1 108 ? -0.260 -6.067 -11.463 1.00 88.94 108 MET A O 1
ATOM 797 N N . THR A 1 109 ? 1.612 -7.251 -11.120 1.00 88.69 109 THR A N 1
ATOM 798 C CA . THR A 1 109 ? 0.911 -8.325 -10.389 1.00 88.69 109 THR A CA 1
ATOM 799 C C . THR A 1 109 ? 0.269 -7.863 -9.084 1.00 88.69 109 THR A C 1
ATOM 801 O O . THR A 1 109 ? -0.674 -8.491 -8.613 1.00 88.69 109 THR A O 1
ATOM 804 N N . LEU A 1 110 ? 0.715 -6.737 -8.520 1.00 87.44 110 LEU A N 1
ATOM 805 C CA . LEU A 1 110 ? 0.160 -6.161 -7.297 1.00 87.44 110 LEU A CA 1
ATOM 806 C C . LEU A 1 110 ? -1.077 -5.279 -7.559 1.00 87.44 110 LEU A C 1
ATOM 808 O O . LEU A 1 110 ? -1.904 -5.094 -6.665 1.00 87.44 110 LEU A O 1
ATOM 812 N N . VAL A 1 111 ? -1.246 -4.765 -8.782 1.00 88.69 111 VAL A N 1
ATOM 813 C CA . VAL A 1 111 ? -2.410 -3.956 -9.193 1.00 88.69 111 VAL A CA 1
ATOM 814 C C . VAL A 1 111 ? -3.748 -4.691 -9.004 1.00 88.69 111 VAL A C 1
ATOM 816 O O . VAL A 1 111 ? -4.642 -4.101 -8.395 1.00 88.69 111 VAL A O 1
ATOM 819 N N . PRO A 1 112 ? -3.939 -5.961 -9.425 1.00 89.12 112 PRO A N 1
ATOM 820 C CA . PRO A 1 112 ? -5.200 -6.662 -9.184 1.00 89.12 112 PRO A CA 1
ATOM 821 C C . PRO A 1 112 ? -5.509 -6.830 -7.689 1.00 89.12 112 PRO A C 1
ATOM 823 O O . PRO A 1 112 ? -6.673 -6.733 -7.306 1.00 89.12 112 PRO A O 1
ATOM 826 N N . PHE A 1 113 ? -4.505 -6.984 -6.816 1.00 88.88 113 PHE A N 1
ATOM 827 C CA . PHE A 1 113 ? -4.730 -6.993 -5.363 1.00 88.88 113 PHE A CA 1
ATOM 828 C C . PHE A 1 113 ? -5.220 -5.640 -4.839 1.00 88.88 113 PHE A C 1
ATOM 830 O O . PHE A 1 113 ? -6.098 -5.603 -3.977 1.00 88.88 113 PHE A O 1
ATOM 837 N N . LEU A 1 114 ? -4.718 -4.529 -5.387 1.00 87.00 114 LEU A N 1
ATOM 838 C CA . LEU A 1 114 ? -5.218 -3.189 -5.064 1.00 87.00 114 LEU A CA 1
ATOM 839 C C . LEU A 1 114 ? -6.652 -2.974 -5.545 1.00 87.00 114 LEU A C 1
ATOM 841 O O . LEU A 1 114 ? -7.460 -2.416 -4.805 1.00 87.00 114 LEU A O 1
ATOM 845 N N . VAL A 1 115 ? -6.987 -3.451 -6.746 1.00 89.62 115 VAL A N 1
ATOM 846 C CA . VAL A 1 115 ? -8.357 -3.413 -7.281 1.00 89.62 115 VAL A CA 1
ATOM 847 C C . VAL A 1 115 ? -9.295 -4.228 -6.392 1.00 89.62 115 VAL A C 1
ATOM 849 O O . VAL A 1 115 ? -10.354 -3.733 -6.009 1.00 89.62 115 VAL A O 1
ATOM 852 N N . MET A 1 116 ? -8.895 -5.442 -5.998 1.00 89.31 116 MET A N 1
ATOM 853 C CA . MET A 1 116 ? -9.659 -6.267 -5.057 1.00 89.31 116 MET A CA 1
ATOM 854 C C . MET A 1 116 ? -9.819 -5.576 -3.700 1.00 89.31 116 MET A C 1
ATOM 856 O O . MET A 1 116 ? -10.914 -5.578 -3.147 1.00 89.31 116 MET A O 1
ATOM 860 N N . GLY A 1 117 ? -8.767 -4.934 -3.184 1.00 86.50 117 GLY A N 1
ATOM 861 C CA . GLY A 1 117 ? -8.820 -4.154 -1.947 1.00 86.50 117 GLY A CA 1
ATOM 862 C C . GLY A 1 117 ? -9.774 -2.961 -2.040 1.00 86.50 117 GLY A C 1
ATOM 863 O O . GLY A 1 117 ? -10.562 -2.724 -1.124 1.00 86.50 117 GLY A O 1
ATOM 864 N N . LEU A 1 118 ? -9.768 -2.243 -3.166 1.00 87.75 118 LEU A N 1
ATOM 865 C CA . LEU A 1 118 ? -10.707 -1.155 -3.434 1.00 87.75 118 LEU A CA 1
ATOM 866 C C . LEU A 1 118 ? -12.142 -1.684 -3.532 1.00 87.75 118 LEU A C 1
ATOM 868 O O . LEU A 1 118 ? -13.026 -1.127 -2.884 1.00 87.75 118 LEU A O 1
ATOM 872 N N . GLY A 1 119 ? -12.367 -2.791 -4.241 1.00 89.00 119 GLY A N 1
ATOM 873 C CA . GLY A 1 119 ? -13.665 -3.465 -4.307 1.00 89.00 119 GLY A CA 1
ATOM 874 C C . GLY A 1 119 ? -14.165 -3.894 -2.926 1.00 89.00 119 GLY A C 1
ATOM 875 O O . GLY A 1 119 ? -15.272 -3.538 -2.531 1.00 89.00 119 GLY A O 1
ATOM 876 N N . ALA A 1 120 ? -13.319 -4.557 -2.134 1.00 86.88 120 ALA A N 1
ATOM 877 C CA . ALA A 1 120 ? -13.617 -4.948 -0.757 1.00 86.88 120 ALA A CA 1
ATOM 878 C C . ALA A 1 120 ? -13.926 -3.735 0.137 1.00 86.88 120 ALA A C 1
ATOM 880 O O . ALA A 1 120 ? -14.830 -3.786 0.971 1.00 86.88 120 ALA A O 1
ATOM 881 N N . SER A 1 121 ? -13.243 -2.604 -0.071 1.00 85.50 121 SER A N 1
ATOM 882 C CA . SER A 1 121 ? -13.499 -1.366 0.676 1.00 85.50 121 SER A CA 1
ATOM 883 C C . SER A 1 121 ? -14.899 -0.781 0.433 1.00 85.50 121 SER A C 1
ATOM 885 O O . SER A 1 121 ? -15.412 -0.022 1.265 1.00 85.50 121 SER A O 1
ATOM 887 N N . LEU A 1 122 ? -15.547 -1.128 -0.685 1.00 84.19 122 LEU A N 1
ATOM 888 C CA . LEU A 1 122 ? -16.931 -0.743 -0.968 1.00 84.19 122 LEU A CA 1
ATOM 889 C C . LEU A 1 122 ? -17.930 -1.522 -0.101 1.00 84.19 122 LEU A C 1
ATOM 891 O O . LEU A 1 122 ? -18.972 -0.972 0.246 1.00 84.19 122 LEU A O 1
ATOM 895 N N . LEU A 1 123 ? -17.580 -2.745 0.313 1.00 84.56 123 LEU A N 1
ATOM 896 C CA . LEU A 1 123 ? -18.396 -3.595 1.187 1.00 84.56 123 LEU A CA 1
ATOM 897 C C . LEU A 1 123 ? -18.274 -3.236 2.678 1.00 84.56 123 LEU A C 1
ATOM 899 O O . LEU A 1 123 ? -19.094 -3.681 3.483 1.00 84.56 123 LEU A O 1
ATOM 903 N N . LEU A 1 124 ? -17.271 -2.438 3.062 1.00 80.81 124 LEU A N 1
ATOM 904 C CA . LEU A 1 124 ? -17.075 -2.022 4.452 1.00 80.81 124 LEU A CA 1
ATOM 905 C C . LEU A 1 124 ? -18.268 -1.195 4.951 1.00 80.81 124 LEU A C 1
ATOM 907 O O . LEU A 1 124 ? -18.640 -0.183 4.352 1.00 80.81 124 LEU A O 1
ATOM 911 N N . LYS A 1 125 ? -18.849 -1.621 6.078 1.00 72.75 125 LYS A N 1
ATOM 912 C CA . LYS A 1 125 ? -19.957 -0.931 6.753 1.00 72.75 125 LYS A CA 1
ATOM 913 C C . LYS A 1 125 ? -19.427 0.102 7.734 1.00 72.75 125 LYS A C 1
ATOM 915 O O . LYS A 1 125 ? -18.484 -0.176 8.472 1.00 72.75 125 LYS A O 1
ATOM 920 N N . ASP A 1 126 ? -20.068 1.266 7.789 1.00 69.69 126 ASP A N 1
ATOM 921 C CA . ASP A 1 126 ? -19.682 2.315 8.731 1.00 69.69 126 ASP A CA 1
ATOM 922 C C . ASP A 1 126 ? -19.687 1.801 10.181 1.00 69.69 126 ASP A C 1
ATOM 924 O O . ASP A 1 126 ? -20.718 1.303 10.645 1.00 69.69 126 ASP A O 1
ATOM 928 N N . PRO A 1 127 ? -18.579 1.965 10.930 1.00 62.84 127 PRO A N 1
ATOM 929 C CA . PRO A 1 127 ? -18.485 1.517 12.320 1.00 62.84 127 PRO A CA 1
ATOM 930 C C . PRO A 1 127 ? -19.493 2.218 13.242 1.00 62.84 127 PRO A C 1
ATOM 932 O O . PRO A 1 127 ? -19.880 1.656 14.258 1.00 62.84 127 PRO A O 1
ATOM 935 N N . LYS A 1 128 ? -20.004 3.398 12.855 1.00 56.56 128 LYS A N 1
ATOM 936 C CA . LYS A 1 128 ? -21.076 4.108 13.579 1.00 56.56 128 LYS A CA 1
ATOM 937 C C . LYS A 1 128 ? -22.421 3.368 13.594 1.00 56.56 128 LYS A C 1
ATOM 939 O O . LYS A 1 128 ? -23.301 3.772 14.337 1.00 56.56 128 LYS A O 1
ATOM 944 N N . LYS A 1 129 ? -22.605 2.338 12.759 1.00 49.94 129 LYS A N 1
ATOM 945 C CA . LYS A 1 129 ? -23.809 1.484 12.739 1.00 49.94 129 LYS A CA 1
ATOM 946 C C . LYS A 1 129 ? -23.636 0.174 13.523 1.00 49.94 129 LYS A C 1
ATOM 948 O O . LYS A 1 129 ? -24.526 -0.669 13.474 1.00 49.94 129 LYS A O 1
ATOM 953 N N . LEU A 1 130 ? -22.472 -0.034 14.141 1.00 50.81 130 LEU A N 1
ATOM 954 C CA . LEU A 1 130 ? -22.116 -1.245 14.894 1.00 50.81 130 LEU A CA 1
ATOM 955 C C . LEU A 1 130 ? -22.028 -1.006 16.411 1.00 50.81 130 LEU A C 1
ATOM 957 O O . LEU A 1 130 ? -21.841 -1.969 17.151 1.00 50.81 130 LEU A O 1
ATOM 961 N N . GLN A 1 131 ? -22.142 0.252 16.846 1.00 42.12 131 GLN A N 1
ATOM 962 C CA . GLN A 1 131 ? -22.369 0.655 18.238 1.00 42.12 131 GLN A CA 1
ATOM 963 C C . GLN A 1 131 ? -23.858 0.920 18.446 1.00 42.12 131 GLN A C 1
ATOM 965 O O . GLN A 1 131 ? -24.326 0.669 19.574 1.00 42.12 131 GLN A O 1
#

Foldseek 3Di:
DVCCVVPNLLVLLLVLLVQQLVLLVVLLCLVVDDPVCSVVSNVVSVVSNVVSCVRNVVSQLVLQCLVVVPDSVVSCCCSVVVVVVVCVVCVVVLVVVCVPPHDSVSSVVCSVVSVVSSVVSVVDDGSVVVD

pLDDT: mean 82.99, std 9.68, range [42.12, 94.44]

=== Feature glossary ===
A reading guide for the features in this record.

Start from the sequence.

  · This is the polypeptide sequence — one letter per residue, N-terminus first. Length ranges from a few dozen residues for small domains to over a thousand for large multi-domain proteins.

Fold it, and you get atomic coordinates and the backbone conformation that goes with them.

  · Structure coordinates are given as an mmCIF _atom_site loop: one row per atom with element, residue name, chain id, sequence number, and x/y/z position in Å. Only the four main-chain atoms per residue are included here; side chains are omitted to keep the record compact.

  · Backbone dihedral angles. Every residue except chain termini has a φ (preceding-C → N → Cα → C) and a ψ (N → Cα → C → next-N). They are reported in degrees following the IUPAC sign convention. Secondary structure is essentially a statement about which (φ, ψ) basin each residue occupies.

  · The SS8 string is DSSP's per-residue secondary-structure call. α-helix (H) means an i→i+4 H-bond ladder; β-strand (E) means the residue participates in a β-sheet; 3₁₀ (G) and π (I) are tighter and wider helices; T/S are turns/bends; '-' is loop.

  · SS3 is a coarse helix/strand/coil call (letters a/b/c) made by the P-SEA algorithm from inter-Cα distances and dihedrals. It is less detailed than DSSP but needs only Cα positions.

Summarize the fold with a handful of shape descriptors and a per-residue structural alphabet.

  · Radius of gyration (Rg) is the root-mean-square distance of Cα atoms from their centroid — a single number for overall size and compactness. A globular domain of N residues has Rg ≈ 2.2·N^0.38 Å; an extended or disordered chain has a much larger Rg. The Cα contact count is the number of residue pairs whose Cα atoms are within 8 Å and are more than four positions apart in sequence — a standard proxy for tertiary packing density. The bounding box is the smallest axis-aligned box enclosing all Cα atoms.

  · The Foldseek 3Di string encodes local tertiary geometry as a 20-letter alphabet — one character per residue — derived from the relative positions of nearby Cα atoms. Unlike the amino-acid sequence, 3Di is a direct function of the 3D structure, so two proteins with the same fold have similar 3Di strings even at low sequence identity.

  · Solvent-accessible surface area (SASA) is the area in Å² traced out by the centre of a 1.4 Å probe sphere (a water molecule) rolled over the protein's van der Waals surface (Shrake–Rupley / Lee–Richards construction). Buried residues have near-zero SASA; fully exposed residues can exceed 200 Å². The total SASA scales roughly with the number of surface residues.

Ask how reliable the model is.

  · pLDDT (predicted Local Distance Difference Test) is AlphaFold's per-residue confidence score, ranging from 0 to 100. Values above 90 indicate high confidence (typically well-packed cores); 70–90 is confident; 50–70 low confidence; below 50 usually means the region is disordered or the prediction is unreliable there. AlphaFold stores pLDDT in the mmCIF B-factor column.

  · B-factor (Debye–Waller factor) reflects atomic displacement in the crystal lattice. It is an experimental observable (units Å²), not a prediction; low values mean the atom is pinned down, high values mean it moves or is heterogeneous across the crystal.

  · Predicted Aligned Error (PAE) is an AlphaFold confidence matrix: entry (i, j) is the expected error in the position of residue j, in ångströms, when the prediction is superimposed on the true structure at residue i. Low PAE within a block of residues means that block is internally rigid and well-predicted; high PAE between two blocks means their relative placement is uncertain even if each block individually is confident.

Place it in context: what it resembles, what it is annotated as, and how it looks.

  · Nearest PDB neighbors are the top structural matches found by Foldseek when searching this structure against the entire Protein Data Bank. Each hit reports a TM-score (0 to 1; >0.5 almost always implies the same fold) and an E-value. These are *structural* homologs — they may share no detectable sequence similarity.

  · Functional annotations link the protein to curated databases. InterPro entries identify conserved domains and families by matching the sequence against member-database signatures (Pfam, PROSITE, CDD, …). Gene Ontology (GO) terms describe molecular function, biological process, and cellular component in a controlled vocabulary. CATH places the structure in a hierarchical fold classification (Class/Architecture/Topology/Homologous-superfamily). The organism is the source species.

  · Three diagnostic plots accompany the record. The Cα contact map visualizes the tertiary structure as a 2D adjacency matrix (8 Å cutoff, sequence-local contacts suppressed). The Ramachandran plot shows the distribution of backbone (φ, ψ) torsions, with points in the α and β basins reflecting secondary structure content. The PAE plot shows AlphaFold's inter-residue confidence as a color matrix.

  · Six rendered views show the 3D structure from the faces of a cube — i.e. along ±x, ±y, ±z. Rendering representation is drawn randomly per protein from cartoon (secondary-structure ribbons), sticks (backbone bonds), or molecular surface; coloring is either N→C rainbow (blue at the N-terminus through red at the C-terminus) or one color per chain.